Protein AF-A0A9P7T3R2-F1 (afdb_monomer)

Nearest PDB structures (foldseek):
  2xsg-assembly2_B  TM=9.060E-01  e=7.262E-08  Cellulosimicrobium cellulans
  7nsn-assembly2_B  TM=9.447E-01  e=3.289E-07  Neobacillus novalis
  6f90-assembly2_B  TM=9.178E-01  e=1.545E-07  Bacteroides thetaiotaomicron
  6f8z-assembly1_A  TM=9.213E-01  e=3.502E-07  Bacteroides thetaiotaomicron
  6f8z-assembly2_B  TM=9.281E-01  e=7.453E-07  Bacteroides thetaiotaomicron

Solvent-accessible surface area (backbone atoms only — not comparable to full-atom values): 6038 Å² total; per-residue (Å²): 114,67,67,61,52,52,28,50,42,59,13,38,44,78,44,88,97,53,72,39,26,40,62,49,67,44,76,47,53,63,52,72,48,67,30,89,84,78,64,30,48,18,32,37,34,37,44,66,63,38,95,83,61,61,30,61,26,56,52,46,38,25,50,74,82,41,85,40,55,48,43,42,46,47,60,58,39,46,69,70,26,37,40,39,41,34,34,38,28,74,55,87,49,76,54,35,66,52,83,88,19,47,71,89,56,98,78,75,123

Foldseek 3Di:
DVVVVVCQQQQWDDDPPDQKIFGFDHLDQKDWDQDPPVRAIQMEGEAPDDPVCQFGEFAFKDKQNHGQQARIDGPCSHVVRIYIYTYTGNDHYCGNVDPVNYDDDPPDD

Structure (mmCIF, N/CA/C/O backbone):
data_AF-A0A9P7T3R2-F1
#
_entry.id   AF-A0A9P7T3R2-F1
#
loop_
_atom_site.group_PDB
_atom_site.id
_atom_site.type_symbol
_atom_site.label_atom_id
_atom_site.label_alt_id
_atom_site.label_comp_id
_atom_site.label_asym_id
_atom_site.label_entity_id
_atom_site.label_seq_id
_atom_site.pdbx_PDB_ins_code
_atom_site.Cartn_x
_atom_site.Cartn_y
_atom_site.Cartn_z
_atom_site.occupancy
_atom_site.B_iso_or_equiv
_atom_site.auth_seq_id
_atom_site.auth_comp_id
_atom_site.auth_asym_id
_atom_site.auth_atom_id
_atom_site.pdbx_PDB_model_num
ATOM 1 N N . MET A 1 1 ? 7.108 -4.949 19.558 1.00 87.06 1 MET A N 1
ATOM 2 C CA . MET A 1 1 ? 7.542 -5.439 18.229 1.00 87.06 1 MET A CA 1
ATOM 3 C C . MET A 1 1 ? 6.400 -5.958 17.347 1.00 87.06 1 MET A C 1
ATOM 5 O O . MET A 1 1 ? 6.511 -5.818 16.140 1.00 87.06 1 MET A O 1
ATOM 9 N N . GLY A 1 2 ? 5.285 -6.480 17.885 1.00 95.25 2 GLY A N 1
ATOM 10 C CA . GLY A 1 2 ? 4.185 -7.019 17.057 1.00 95.25 2 GLY A CA 1
ATOM 11 C C . GLY A 1 2 ? 3.553 -6.037 16.056 1.00 95.25 2 GLY A C 1
ATOM 12 O O . GLY A 1 2 ? 3.303 -6.414 14.918 1.00 95.25 2 GLY A O 1
ATOM 13 N N . ALA A 1 3 ? 3.371 -4.766 16.430 1.00 94.06 3 ALA A N 1
ATOM 14 C CA . ALA A 1 3 ? 2.823 -3.754 15.520 1.00 94.06 3 ALA A CA 1
ATOM 15 C C . ALA A 1 3 ? 3.705 -3.525 14.278 1.00 94.06 3 ALA A C 1
ATOM 17 O O . ALA A 1 3 ? 3.187 -3.415 13.174 1.00 94.06 3 ALA A O 1
ATOM 18 N N . PHE A 1 4 ? 5.032 -3.514 14.443 1.00 94.62 4 PHE A N 1
ATOM 19 C CA . PHE A 1 4 ? 5.971 -3.375 13.327 1.00 94.62 4 PHE A CA 1
ATOM 20 C C . PHE A 1 4 ? 5.841 -4.536 12.334 1.00 94.62 4 PHE A C 1
ATOM 22 O O . PHE A 1 4 ? 5.755 -4.315 11.127 1.00 94.62 4 PHE A O 1
ATOM 29 N N . LEU A 1 5 ? 5.765 -5.768 12.850 1.00 95.94 5 LEU A N 1
ATOM 30 C CA . LEU A 1 5 ? 5.542 -6.956 12.027 1.00 95.94 5 LEU A CA 1
ATOM 31 C C . LEU A 1 5 ? 4.205 -6.872 11.285 1.00 95.94 5 LEU A C 1
ATOM 33 O O . LEU A 1 5 ? 4.165 -7.102 10.083 1.00 95.94 5 LEU A O 1
ATOM 37 N N . PHE A 1 6 ? 3.126 -6.506 11.981 1.00 96.06 6 PHE A N 1
ATOM 38 C CA . PHE A 1 6 ? 1.805 -6.368 11.371 1.00 96.06 6 PHE A CA 1
ATOM 39 C C . PHE A 1 6 ? 1.806 -5.363 10.212 1.00 96.06 6 PHE A C 1
ATOM 41 O O . PHE A 1 6 ? 1.329 -5.680 9.128 1.00 96.06 6 PHE A O 1
ATOM 48 N N . PHE A 1 7 ? 2.395 -4.185 10.415 1.00 96.31 7 PHE A N 1
ATOM 49 C CA . PHE A 1 7 ? 2.512 -3.156 9.380 1.00 96.31 7 PHE A CA 1
ATOM 50 C C . PHE A 1 7 ? 3.394 -3.604 8.202 1.00 96.31 7 PHE A C 1
ATOM 52 O O . PHE A 1 7 ? 3.041 -3.382 7.044 1.00 96.31 7 PHE A O 1
ATOM 59 N N . SER A 1 8 ? 4.471 -4.344 8.479 1.00 95.31 8 SER A N 1
ATOM 60 C CA . SER A 1 8 ? 5.302 -4.956 7.433 1.00 95.31 8 SER A CA 1
ATOM 61 C C . SER A 1 8 ? 4.516 -5.978 6.603 1.00 95.31 8 SER A C 1
ATOM 63 O O . SER A 1 8 ? 4.598 -5.964 5.382 1.00 95.31 8 SER A O 1
ATOM 65 N N . VAL A 1 9 ? 3.696 -6.823 7.243 1.00 96.25 9 VAL A N 1
ATOM 66 C CA . VAL A 1 9 ? 2.814 -7.774 6.543 1.00 96.25 9 VAL A CA 1
ATOM 67 C C . VAL A 1 9 ? 1.754 -7.041 5.721 1.00 96.25 9 VAL A C 1
ATOM 69 O O . VAL A 1 9 ? 1.523 -7.400 4.568 1.00 96.25 9 VAL A O 1
ATOM 72 N N . LEU A 1 10 ? 1.148 -5.995 6.284 1.00 97.00 10 LEU A N 1
ATOM 73 C CA . LEU A 1 10 ? 0.156 -5.157 5.612 1.00 97.00 10 LEU A CA 1
ATOM 74 C C . LEU A 1 10 ? 0.720 -4.442 4.373 1.00 97.00 10 LEU A C 1
ATOM 76 O O . LEU A 1 10 ? -0.042 -4.126 3.468 1.00 97.00 10 LEU A O 1
ATOM 80 N N . GLY A 1 11 ? 2.032 -4.199 4.317 1.00 96.56 11 GLY A N 1
ATOM 81 C CA . GLY A 1 11 ? 2.657 -3.406 3.255 1.00 96.56 11 GLY A CA 1
ATOM 82 C C . GLY A 1 11 ? 2.503 -1.897 3.468 1.00 96.56 11 GLY A C 1
ATOM 83 O O . GLY A 1 11 ? 2.537 -1.125 2.515 1.00 96.56 11 GLY A O 1
ATOM 84 N N . LEU A 1 12 ? 2.320 -1.452 4.714 1.00 97.50 12 LEU A N 1
ATOM 85 C CA . LEU A 1 12 ? 2.192 -0.034 5.062 1.00 97.50 12 LEU A CA 1
ATOM 86 C C . LEU A 1 12 ? 3.022 0.286 6.297 1.00 97.50 12 LEU A C 1
ATOM 88 O O . LEU A 1 12 ? 3.062 -0.510 7.225 1.00 97.50 12 LEU A O 1
ATOM 92 N N . PHE A 1 13 ? 3.629 1.469 6.361 1.00 96.88 13 PHE A N 1
ATOM 93 C CA . PHE A 1 13 ? 4.335 1.924 7.559 1.00 96.88 13 PHE A CA 1
ATOM 94 C C . PHE A 1 13 ? 3.870 3.324 7.988 1.00 96.88 13 PHE A C 1
ATOM 96 O O . PHE A 1 13 ? 4.022 4.264 7.208 1.00 96.88 13 PHE A O 1
ATOM 103 N N . PRO A 1 14 ? 3.307 3.498 9.199 1.00 96.62 14 PRO A N 1
ATOM 104 C CA . PRO A 1 14 ? 2.812 4.793 9.655 1.00 96.62 14 PRO A CA 1
ATOM 105 C C . PRO A 1 14 ? 3.957 5.747 10.004 1.00 96.62 14 PRO A C 1
ATOM 107 O O . PRO A 1 14 ? 4.829 5.420 10.811 1.00 96.62 14 PRO A O 1
ATOM 110 N N . VAL A 1 15 ? 3.907 6.964 9.467 1.00 95.06 15 VAL A N 1
ATOM 111 C CA . VAL A 1 15 ? 4.787 8.057 9.890 1.00 95.06 15 VAL A CA 1
ATOM 112 C C . VAL A 1 15 ? 4.147 8.768 11.081 1.00 95.06 15 VAL A C 1
ATOM 114 O O . VAL A 1 15 ? 3.055 9.327 10.983 1.00 95.06 15 VAL A O 1
ATOM 117 N N . ALA A 1 16 ? 4.819 8.734 12.232 1.00 90.62 16 ALA A N 1
ATOM 118 C CA . ALA A 1 16 ? 4.277 9.287 13.469 1.00 90.62 16 ALA A CA 1
ATOM 119 C C . ALA A 1 16 ? 3.971 10.790 13.340 1.00 90.62 16 ALA A C 1
ATOM 121 O O . ALA A 1 16 ? 4.799 11.571 12.873 1.00 90.62 16 ALA A O 1
ATOM 122 N N . GLY A 1 17 ? 2.775 11.186 13.784 1.00 91.19 17 GLY A N 1
ATOM 123 C CA . GLY A 1 17 ? 2.332 12.582 13.779 1.00 91.19 17 GLY A CA 1
ATOM 124 C C . GLY A 1 17 ? 1.909 13.126 12.411 1.00 91.19 17 GLY A C 1
ATOM 125 O O . GLY A 1 17 ? 1.660 14.322 12.308 1.00 91.19 17 GLY A O 1
ATOM 126 N N . GLN A 1 18 ? 1.817 12.287 11.373 1.00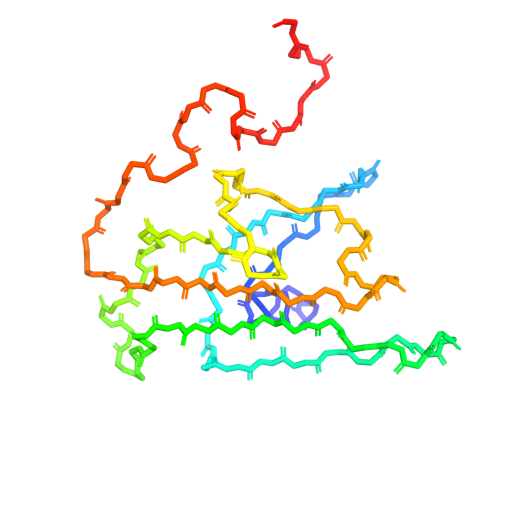 93.81 18 GLN A N 1
ATOM 127 C CA . GLN A 1 18 ? 1.420 12.704 10.027 1.00 93.81 18 GLN A CA 1
ATOM 128 C C . GLN A 1 18 ? 0.309 11.820 9.457 1.00 93.81 18 GLN A C 1
ATOM 130 O O . GLN A 1 18 ? 0.185 10.646 9.798 1.00 93.81 18 GLN A O 1
ATOM 135 N N . ASN A 1 19 ? -0.472 12.382 8.531 1.00 95.69 19 ASN A N 1
ATOM 136 C CA . ASN A 1 19 ? -1.459 11.651 7.735 1.00 95.69 19 ASN A CA 1
ATOM 137 C C . ASN A 1 19 ? -0.781 10.879 6.582 1.00 95.69 19 ASN A C 1
ATOM 139 O O . ASN A 1 19 ? -1.095 11.085 5.412 1.00 95.69 19 ASN A O 1
ATOM 143 N N . VAL A 1 20 ? 0.239 10.075 6.903 1.00 96.56 20 VAL A N 1
ATOM 144 C CA . VAL A 1 20 ? 1.117 9.437 5.914 1.00 96.56 20 VAL A CA 1
ATOM 145 C C . VAL A 1 20 ? 1.438 8.008 6.335 1.00 96.56 20 VAL A C 1
ATOM 147 O O . VAL A 1 20 ? 2.020 7.761 7.392 1.00 96.56 20 VAL A O 1
ATOM 150 N N . TYR A 1 21 ? 1.119 7.074 5.448 1.00 97.69 21 TYR A N 1
ATOM 151 C CA . TYR A 1 21 ? 1.580 5.695 5.476 1.00 97.69 21 TYR A CA 1
ATOM 152 C C . TYR A 1 21 ? 2.483 5.464 4.271 1.00 97.69 21 TYR A C 1
ATOM 154 O O . TYR A 1 21 ? 2.055 5.649 3.134 1.00 97.69 21 TYR A O 1
ATOM 162 N N . LEU A 1 22 ? 3.727 5.058 4.506 1.00 97.56 22 LEU A N 1
ATOM 163 C CA . LEU A 1 22 ? 4.642 4.669 3.435 1.00 97.56 22 LEU A CA 1
ATOM 164 C C . LEU A 1 22 ? 4.209 3.319 2.871 1.00 97.56 22 LEU A C 1
ATOM 166 O O . LEU A 1 22 ? 3.881 2.415 3.641 1.00 97.56 22 LEU A O 1
ATOM 170 N N . ILE A 1 23 ? 4.215 3.188 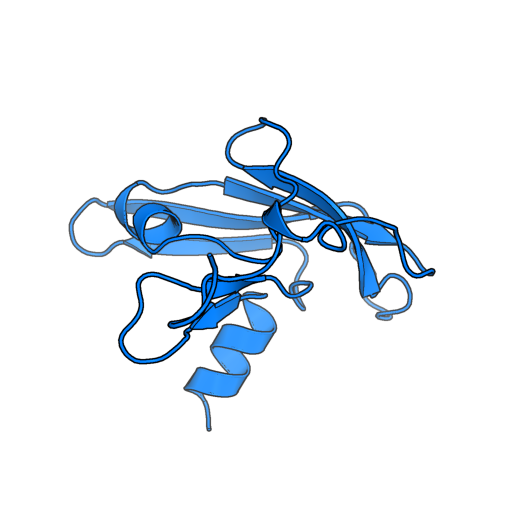1.549 1.00 97.94 23 ILE A N 1
ATOM 171 C CA . ILE A 1 23 ? 3.810 1.963 0.860 1.00 97.94 23 ILE A CA 1
ATOM 172 C C . ILE A 1 23 ? 5.021 1.046 0.707 1.00 97.94 23 ILE A C 1
ATOM 174 O O . ILE A 1 23 ? 6.067 1.453 0.210 1.00 97.94 23 ILE A O 1
ATOM 178 N N . ASN A 1 24 ? 4.843 -0.210 1.101 1.00 95.44 24 ASN A N 1
ATOM 179 C CA . ASN A 1 24 ? 5.784 -1.303 0.906 1.00 95.44 24 ASN A CA 1
ATOM 180 C C . ASN A 1 24 ? 5.060 -2.478 0.227 1.00 95.44 24 ASN A C 1
ATOM 182 O O . ASN A 1 24 ? 3.832 -2.569 0.303 1.00 95.44 24 ASN A O 1
ATOM 186 N N . PRO A 1 25 ? 5.780 -3.408 -0.420 1.00 94.50 25 PRO A N 1
ATOM 187 C CA . PRO A 1 25 ? 5.174 -4.658 -0.869 1.00 94.50 25 PRO A CA 1
ATOM 188 C C . PRO A 1 25 ? 4.587 -5.415 0.333 1.00 94.50 25 PRO A C 1
ATOM 190 O O . PRO A 1 25 ? 5.261 -5.605 1.348 1.00 94.50 25 PRO A O 1
ATOM 193 N N . SER A 1 26 ? 3.325 -5.845 0.234 1.00 96.00 26 SER A N 1
ATOM 194 C CA . SER A 1 26 ? 2.719 -6.693 1.266 1.00 96.00 26 SER A CA 1
ATOM 195 C C . SER A 1 26 ? 3.351 -8.085 1.241 1.00 96.00 26 SER A C 1
ATOM 197 O O . SER A 1 26 ? 3.633 -8.638 0.176 1.00 96.00 26 SER A O 1
ATOM 199 N N . LEU A 1 27 ? 3.535 -8.671 2.427 1.00 95.88 27 LEU A N 1
ATOM 200 C CA . LEU A 1 27 ? 4.060 -10.034 2.579 1.00 95.88 27 LEU A CA 1
ATOM 201 C C . LEU A 1 27 ? 2.995 -11.114 2.342 1.00 95.88 27 LEU A C 1
ATOM 203 O O . LEU A 1 27 ? 3.277 -12.303 2.450 1.00 95.88 27 LEU A O 1
ATOM 207 N N . VAL A 1 28 ? 1.763 -10.720 2.033 1.00 97.00 28 VAL A N 1
ATOM 208 C CA . VAL A 1 28 ? 0.677 -11.628 1.671 1.00 97.00 28 VAL A CA 1
ATOM 209 C C . VAL A 1 28 ? 0.034 -11.172 0.370 1.00 97.00 28 VAL A C 1
ATOM 211 O O . VAL A 1 28 ? 0.144 -10.020 -0.040 1.00 97.00 28 VAL A O 1
ATOM 214 N N . LYS A 1 29 ? -0.667 -12.093 -0.293 1.00 97.44 29 LYS A N 1
ATOM 215 C CA . LYS A 1 29 ? -1.359 -11.791 -1.549 1.00 97.44 29 LYS A CA 1
ATOM 216 C C . LYS A 1 29 ? -2.437 -10.721 -1.380 1.00 97.44 29 LYS A C 1
ATOM 218 O O . LYS A 1 29 ? -2.619 -9.893 -2.267 1.00 97.44 29 LYS A O 1
ATOM 223 N N . GLU A 1 30 ? -3.179 -10.775 -0.282 1.00 98.00 30 GLU A N 1
ATOM 224 C CA . GLU A 1 30 ? -4.267 -9.847 0.005 1.00 98.00 30 GLU A CA 1
ATOM 225 C C . GLU A 1 30 ? -4.536 -9.812 1.508 1.00 98.00 30 GLU A C 1
ATOM 227 O O . GLU A 1 30 ? -4.509 -10.848 2.177 1.00 98.00 30 GLU A O 1
ATOM 232 N N . ILE A 1 31 ? -4.801 -8.621 2.035 1.00 97.88 31 ILE A N 1
ATOM 233 C CA . ILE A 1 31 ? -5.203 -8.410 3.421 1.00 97.88 31 ILE A CA 1
ATOM 234 C C . ILE A 1 31 ? -6.196 -7.254 3.494 1.00 97.88 31 ILE A C 1
ATOM 236 O O . ILE A 1 31 ? -5.989 -6.198 2.895 1.00 97.88 31 ILE A O 1
ATOM 240 N N . SER A 1 32 ? -7.270 -7.452 4.257 1.00 97.44 32 SER A N 1
ATOM 241 C CA . SER A 1 32 ? -8.298 -6.438 4.481 1.00 97.44 32 SER A CA 1
ATOM 242 C C . SER A 1 32 ? -8.472 -6.161 5.966 1.00 97.44 32 SER A C 1
ATOM 244 O O . SER A 1 32 ? -8.536 -7.081 6.781 1.00 97.44 32 SER A O 1
ATOM 246 N N . ILE A 1 33 ? -8.607 -4.886 6.310 1.00 96.94 33 ILE A N 1
ATOM 247 C CA . ILE A 1 33 ? -8.853 -4.416 7.670 1.00 96.94 33 ILE A CA 1
ATOM 248 C C . ILE A 1 33 ? -10.208 -3.727 7.685 1.00 96.94 33 ILE A C 1
ATOM 250 O O . ILE A 1 33 ? -10.461 -2.804 6.911 1.00 96.94 33 ILE A O 1
ATOM 254 N N . GLN A 1 34 ? -11.090 -4.188 8.566 1.00 97.38 34 GLN A N 1
ATOM 255 C CA . GLN A 1 34 ? -12.377 -3.547 8.773 1.00 97.38 34 GLN A CA 1
ATOM 256 C C . GLN A 1 34 ? -12.231 -2.407 9.776 1.00 97.38 34 GLN A C 1
ATOM 258 O O . GLN A 1 34 ? -11.760 -2.602 10.896 1.00 97.38 34 GLN A O 1
ATOM 263 N N . HIS A 1 35 ? -12.679 -1.223 9.381 1.00 96.19 35 HIS A N 1
ATOM 264 C CA . HIS A 1 35 ? -12.775 -0.094 10.280 1.00 96.19 35 HIS A CA 1
ATOM 265 C C . HIS A 1 35 ? -13.898 -0.350 11.304 1.00 96.19 35 HIS A C 1
ATOM 267 O O . HIS A 1 35 ? -15.039 -0.593 10.902 1.00 96.19 35 HIS A O 1
ATOM 273 N N . PRO A 1 36 ? -13.634 -0.256 12.620 1.00 94.69 36 PRO A N 1
ATOM 274 C CA . PRO A 1 36 ? -14.583 -0.687 13.651 1.00 94.69 36 PRO A CA 1
ATOM 275 C C . PRO A 1 36 ? -15.862 0.160 13.705 1.00 94.69 36 PRO A C 1
ATOM 277 O O . 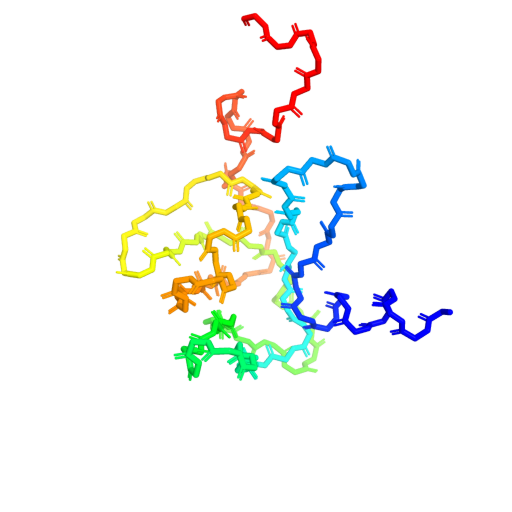PRO A 1 36 ? -16.922 -0.361 14.023 1.00 94.69 36 PRO A O 1
ATOM 280 N N . VAL A 1 37 ? -15.771 1.458 13.386 1.00 93.88 37 VAL A N 1
ATOM 281 C CA . VAL A 1 37 ? -16.924 2.382 13.426 1.00 93.88 37 VAL A CA 1
ATOM 282 C C . VAL A 1 37 ? -17.699 2.413 12.106 1.00 93.88 37 VAL A C 1
ATOM 284 O O . VAL A 1 37 ? -18.901 2.183 12.095 1.00 93.88 37 VAL A O 1
ATOM 287 N N . THR A 1 38 ? -17.032 2.694 10.981 1.00 93.56 38 THR A N 1
ATOM 288 C CA . THR A 1 38 ? -17.692 2.813 9.670 1.00 93.56 38 THR A CA 1
ATOM 289 C C . THR A 1 38 ? -18.038 1.465 9.033 1.00 93.56 38 THR A C 1
ATOM 291 O O . THR A 1 38 ? -18.809 1.427 8.079 1.00 93.56 38 THR A O 1
ATOM 294 N N . GLY A 1 39 ? -17.447 0.357 9.499 1.00 95.44 39 GLY A N 1
ATOM 295 C CA . GLY A 1 39 ? -17.618 -0.979 8.918 1.00 95.44 39 GLY A CA 1
ATOM 296 C C . GLY A 1 39 ? -16.964 -1.167 7.542 1.00 95.44 39 GLY A C 1
ATOM 297 O O . GLY A 1 39 ? -16.953 -2.292 7.028 1.00 95.44 39 GLY A O 1
ATOM 298 N N . LYS A 1 40 ? -16.401 -0.098 6.960 1.00 97.00 40 LYS A N 1
ATOM 299 C CA . LYS A 1 40 ? -15.712 -0.108 5.665 1.00 97.00 40 LYS A CA 1
ATOM 300 C C . LYS A 1 40 ? -14.433 -0.944 5.739 1.00 97.00 40 LYS A C 1
ATOM 302 O O . LYS A 1 40 ? -13.857 -1.121 6.812 1.00 97.00 40 LYS A O 1
ATOM 307 N N . ARG A 1 41 ? -13.997 -1.485 4.599 1.00 97.88 41 ARG A N 1
ATOM 308 C CA . ARG A 1 41 ? -12.830 -2.372 4.515 1.00 97.88 41 ARG A CA 1
ATOM 309 C C . ARG A 1 41 ? -11.733 -1.738 3.684 1.00 97.88 41 ARG A C 1
ATOM 311 O O . ARG A 1 41 ? -11.923 -1.523 2.495 1.00 97.88 41 ARG A O 1
ATOM 318 N N . ALA A 1 42 ? -10.593 -1.497 4.309 1.00 98.19 42 ALA A N 1
ATOM 319 C CA . ALA A 1 42 ? -9.384 -1.089 3.617 1.00 98.19 42 ALA A CA 1
ATOM 320 C C . ALA A 1 42 ? -8.611 -2.336 3.193 1.00 98.19 42 ALA A C 1
ATOM 322 O O . ALA A 1 42 ? -8.404 -3.224 4.023 1.00 98.19 42 ALA A O 1
ATOM 323 N N . THR A 1 43 ? -8.214 -2.429 1.928 1.00 98.44 43 THR A N 1
ATOM 324 C CA . THR A 1 43 ? -7.621 -3.649 1.362 1.00 98.44 43 THR A CA 1
ATOM 325 C C . THR A 1 43 ? -6.303 -3.343 0.676 1.00 98.44 43 THR A C 1
ATOM 327 O O . THR A 1 43 ? -6.236 -2.434 -0.143 1.00 98.44 43 THR A O 1
ATOM 330 N N . VAL A 1 44 ? -5.264 -4.116 0.989 1.00 98.44 44 VAL A N 1
ATOM 331 C CA . VAL A 1 44 ? -4.009 -4.142 0.231 1.00 98.44 44 VAL A CA 1
ATOM 332 C C . VAL A 1 44 ? -3.944 -5.464 -0.520 1.00 98.44 44 VAL A C 1
ATOM 334 O O . VAL A 1 44 ? -4.141 -6.523 0.077 1.00 98.44 44 VAL A O 1
ATOM 337 N N . ARG A 1 45 ? -3.679 -5.407 -1.824 1.00 98.06 45 ARG A N 1
ATOM 338 C CA . ARG A 1 45 ? -3.615 -6.571 -2.711 1.00 98.06 45 ARG A CA 1
ATOM 339 C C . ARG A 1 45 ? -2.361 -6.519 -3.570 1.00 98.06 45 ARG A C 1
ATOM 341 O O . ARG A 1 45 ? -2.087 -5.506 -4.203 1.00 98.06 45 ARG A O 1
ATOM 348 N N . CYS A 1 46 ? -1.650 -7.635 -3.656 1.00 97.62 46 CYS A N 1
ATOM 349 C CA . CYS A 1 46 ? -0.485 -7.799 -4.515 1.00 97.62 46 CYS A CA 1
ATOM 350 C C . CYS A 1 46 ? -0.848 -8.602 -5.774 1.00 97.62 46 CYS A C 1
ATOM 352 O O . CYS A 1 46 ? -1.186 -9.789 -5.717 1.00 97.62 46 CYS A O 1
ATOM 354 N N . VAL A 1 47 ? -0.746 -7.958 -6.934 1.00 97.00 47 VAL A N 1
ATOM 355 C CA . VAL A 1 47 ? -0.757 -8.599 -8.252 1.00 97.00 47 VAL A CA 1
ATOM 356 C C . VAL A 1 47 ? 0.643 -9.152 -8.521 1.00 97.00 47 VAL A C 1
ATOM 358 O O . VAL A 1 47 ? 1.635 -8.488 -8.233 1.00 97.00 47 VAL A O 1
ATOM 361 N N . ASN A 1 48 ? 0.721 -10.372 -9.061 1.00 95.56 48 ASN A N 1
ATOM 362 C CA . ASN A 1 48 ? 1.963 -11.148 -9.210 1.00 95.56 48 ASN A CA 1
ATOM 363 C C . ASN A 1 48 ? 2.650 -11.493 -7.876 1.00 95.56 48 ASN A C 1
ATOM 365 O O . ASN A 1 48 ? 3.873 -11.544 -7.801 1.00 95.56 48 ASN A O 1
ATOM 369 N N . PHE A 1 49 ? 1.871 -11.741 -6.817 1.00 95.44 49 PHE A N 1
ATOM 370 C CA . PHE A 1 49 ? 2.425 -12.162 -5.531 1.00 95.44 49 PHE A CA 1
ATOM 371 C C . PHE A 1 49 ? 3.249 -13.461 -5.643 1.00 95.44 49 PHE A C 1
ATOM 373 O O . PHE A 1 49 ? 2.713 -14.515 -5.990 1.00 95.44 49 PHE A O 1
ATOM 380 N N . ASP A 1 50 ? 4.534 -13.317 -5.319 1.00 94.19 50 ASP A N 1
ATOM 381 C CA . ASP A 1 50 ? 5.604 -14.290 -5.075 1.00 94.19 50 ASP A CA 1
ATOM 382 C C . ASP A 1 50 ? 5.615 -15.024 -3.716 1.00 94.19 50 ASP A C 1
ATOM 384 O O . ASP A 1 50 ? 6.206 -14.446 -2.807 1.00 94.19 50 ASP A O 1
ATOM 388 N N . PRO A 1 51 ? 5.101 -16.254 -3.491 1.00 92.69 51 PRO A N 1
ATOM 389 C CA . PRO A 1 51 ? 5.292 -16.926 -2.196 1.00 92.69 51 PRO A CA 1
ATOM 390 C C . PRO A 1 51 ? 6.764 -17.219 -1.856 1.00 92.69 51 PRO A C 1
ATOM 392 O O . PRO A 1 51 ? 7.102 -17.376 -0.684 1.00 92.69 51 PRO A O 1
ATOM 395 N N . ALA A 1 52 ? 7.639 -17.308 -2.864 1.00 94.88 52 ALA A N 1
ATOM 396 C CA . ALA A 1 52 ? 9.086 -17.416 -2.691 1.00 94.88 52 ALA A CA 1
ATOM 397 C C . ALA A 1 52 ? 9.785 -16.049 -2.562 1.00 94.88 52 ALA A C 1
ATOM 399 O O . ALA A 1 52 ? 11.013 -16.014 -2.468 1.00 94.88 52 ALA A O 1
ATOM 400 N N . TYR A 1 53 ? 9.025 -14.947 -2.565 1.00 92.25 53 TYR A N 1
ATOM 401 C CA . TY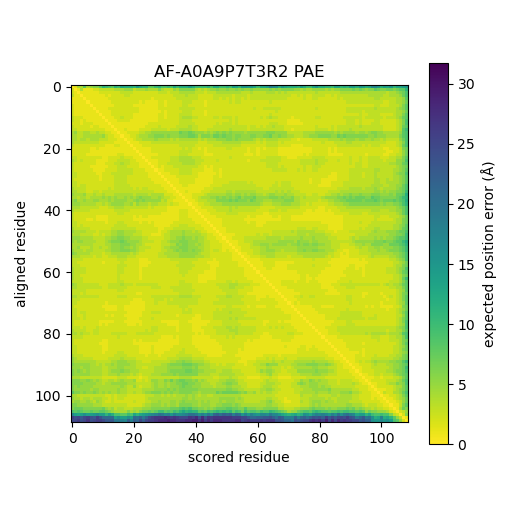R A 1 53 ? 9.496 -13.566 -2.441 1.00 92.25 53 TYR A CA 1
ATOM 402 C C . TYR A 1 53 ? 10.625 -13.207 -3.419 1.00 92.25 53 TYR A C 1
ATOM 404 O O . TYR A 1 53 ? 11.604 -12.564 -3.044 1.00 92.25 53 TYR A O 1
ATOM 412 N N . ARG A 1 54 ? 10.504 -13.627 -4.685 1.00 94.00 54 ARG A N 1
ATOM 413 C CA . ARG A 1 54 ? 11.403 -13.184 -5.768 1.00 94.00 54 ARG A CA 1
ATOM 414 C C . ARG A 1 54 ? 10.875 -11.930 -6.461 1.00 94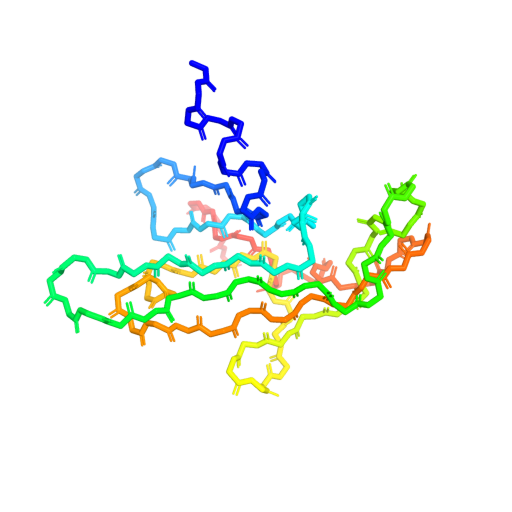.00 54 ARG A C 1
ATOM 416 O O . ARG A 1 54 ? 11.658 -11.106 -6.918 1.00 94.00 54 ARG A O 1
ATOM 423 N N . GLU A 1 55 ? 9.554 -11.783 -6.518 1.00 94.62 55 GLU A N 1
ATOM 424 C CA . GLU A 1 55 ? 8.854 -10.603 -7.037 1.00 94.62 55 GLU A CA 1
ATOM 425 C C . GLU A 1 55 ? 8.565 -9.626 -5.881 1.00 94.62 55 GLU A C 1
ATOM 427 O O . GLU A 1 55 ? 7.493 -9.672 -5.278 1.00 94.62 55 GLU A O 1
ATOM 432 N N . VAL A 1 56 ? 9.534 -8.784 -5.508 1.00 94.75 56 VAL A N 1
ATOM 433 C CA . VAL A 1 56 ? 9.427 -7.900 -4.322 1.00 94.75 56 VAL A CA 1
ATOM 434 C C . VAL A 1 56 ? 9.363 -6.413 -4.653 1.00 94.75 56 VAL A C 1
ATOM 436 O O . VAL A 1 56 ? 9.037 -5.606 -3.786 1.00 94.75 56 VAL A O 1
ATOM 439 N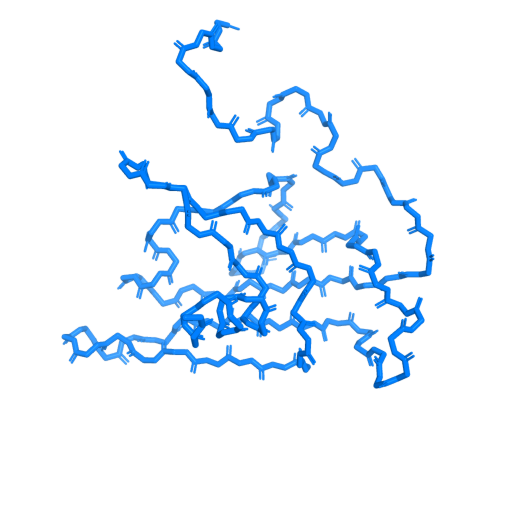 N . TYR A 1 57 ? 9.640 -6.025 -5.895 1.00 96.69 57 TYR A N 1
ATOM 440 C CA . TYR A 1 57 ? 9.677 -4.622 -6.289 1.00 96.69 57 TYR A CA 1
ATOM 441 C C . TYR A 1 57 ? 8.327 -4.175 -6.834 1.00 96.69 57 TYR A C 1
ATOM 443 O O . TYR A 1 57 ? 7.766 -4.806 -7.732 1.00 96.69 57 TYR A O 1
ATOM 451 N N . ILE A 1 58 ? 7.817 -3.056 -6.323 1.00 97.50 58 ILE A N 1
ATOM 452 C CA . ILE A 1 58 ? 6.575 -2.455 -6.813 1.00 97.50 58 ILE A CA 1
ATOM 453 C C . ILE A 1 58 ? 6.830 -1.874 -8.205 1.00 97.50 58 ILE A C 1
ATOM 455 O O . ILE A 1 58 ? 7.682 -1.007 -8.378 1.00 97.50 58 ILE A O 1
ATOM 459 N N . GLN A 1 59 ? 6.074 -2.348 -9.191 1.00 97.69 59 GLN A N 1
ATOM 460 C CA . GLN A 1 59 ? 6.109 -1.896 -10.584 1.00 97.69 59 GLN A CA 1
ATOM 461 C C . GLN A 1 59 ? 5.102 -0.778 -10.844 1.00 97.69 59 GLN A C 1
ATOM 463 O O . GLN A 1 59 ? 5.348 0.138 -11.621 1.00 97.69 59 GLN A O 1
ATOM 468 N N . SER A 1 60 ? 3.935 -0.873 -10.211 1.00 97.75 60 SER A N 1
ATOM 469 C CA . SER A 1 60 ? 2.889 0.144 -10.264 1.00 97.75 60 SER A CA 1
ATOM 470 C C . SER A 1 60 ? 1.906 -0.055 -9.118 1.00 97.75 60 SER A C 1
ATOM 472 O O . SER A 1 60 ? 1.788 -1.161 -8.581 1.00 97.75 60 SER A O 1
ATOM 474 N N . ALA A 1 61 ? 1.180 1.005 -8.772 1.00 98.06 61 ALA A N 1
ATOM 475 C CA . ALA A 1 61 ? 0.095 0.949 -7.809 1.00 98.06 61 ALA A CA 1
ATOM 476 C C . ALA A 1 61 ? -1.198 1.519 -8.401 1.00 98.06 61 ALA A C 1
ATOM 478 O O . ALA A 1 61 ? -1.178 2.407 -9.261 1.00 98.06 61 ALA A O 1
ATOM 479 N N . ARG A 1 62 ? -2.331 1.013 -7.919 1.00 98.44 62 ARG A N 1
ATOM 480 C CA . ARG A 1 62 ? -3.657 1.579 -8.160 1.00 98.44 62 ARG A CA 1
ATOM 481 C C . ARG A 1 62 ? -4.390 1.751 -6.845 1.00 98.44 62 ARG A C 1
ATOM 483 O O . ARG A 1 62 ? -4.347 0.862 -6.000 1.00 98.44 62 ARG A O 1
ATOM 490 N N . VAL A 1 63 ? -5.090 2.866 -6.691 1.00 98.25 63 VAL A N 1
ATOM 491 C CA . VAL A 1 63 ? -5.985 3.108 -5.559 1.00 98.25 63 VAL A CA 1
ATOM 492 C C . VAL A 1 63 ? -7.397 3.221 -6.106 1.00 98.25 63 VAL A C 1
ATOM 494 O O . VAL A 1 63 ? -7.669 4.057 -6.960 1.00 98.25 63 VAL A O 1
ATOM 497 N N . ASN A 1 64 ? -8.289 2.336 -5.658 1.00 97.69 64 ASN A N 1
ATOM 498 C CA . ASN A 1 64 ? -9.672 2.244 -6.142 1.00 97.69 64 ASN A CA 1
ATOM 499 C C . ASN A 1 64 ? -9.776 2.141 -7.681 1.00 97.69 64 ASN A C 1
ATOM 501 O O . ASN A 1 64 ? -10.699 2.672 -8.291 1.00 97.69 64 ASN A O 1
ATOM 505 N N . GLY A 1 65 ? -8.815 1.458 -8.311 1.00 97.25 65 GLY A N 1
ATOM 506 C CA . GLY A 1 65 ? -8.737 1.269 -9.765 1.00 97.25 65 GLY A CA 1
ATOM 507 C C . GLY A 1 65 ? -7.991 2.371 -10.525 1.00 97.25 65 GLY A C 1
ATOM 508 O O . GLY A 1 65 ? -7.542 2.128 -11.652 1.00 97.25 65 GLY A O 1
ATOM 509 N N . GLU A 1 66 ? -7.777 3.537 -9.915 1.00 98.06 66 GLU A N 1
ATOM 510 C CA . GLU A 1 66 ? -7.066 4.658 -10.532 1.00 98.06 66 GLU A CA 1
ATOM 511 C C . GLU A 1 66 ? -5.546 4.540 -10.352 1.00 98.06 66 GLU A C 1
ATOM 513 O O . GLU A 1 66 ? -5.095 4.081 -9.299 1.00 98.06 66 GLU A O 1
ATOM 518 N N . PRO A 1 67 ? -4.730 4.939 -11.348 1.00 97.69 67 PRO A N 1
ATOM 519 C CA . PRO A 1 67 ? -3.276 4.950 -11.216 1.00 97.69 67 PRO A CA 1
ATOM 520 C C . PRO A 1 67 ? -2.816 5.779 -10.015 1.00 97.69 67 PRO A C 1
ATOM 522 O O . PRO A 1 67 ? -3.207 6.932 -9.851 1.00 97.69 67 PRO A O 1
ATOM 525 N N . TRP A 1 68 ? -1.936 5.200 -9.203 1.00 97.81 68 TRP A N 1
ATOM 526 C CA . TRP A 1 68 ? -1.354 5.857 -8.043 1.00 97.81 68 TRP A CA 1
ATOM 527 C C . TRP A 1 68 ? 0.161 5.819 -8.158 1.00 97.81 68 TRP A C 1
ATOM 529 O O . TRP A 1 68 ? 0.754 4.745 -8.174 1.00 97.81 68 TRP A O 1
ATOM 539 N N . THR A 1 69 ? 0.799 6.980 -8.267 1.00 97.06 69 THR A N 1
ATOM 540 C CA . THR A 1 69 ? 2.257 7.094 -8.445 1.00 97.06 69 THR A CA 1
ATOM 541 C C . THR A 1 69 ? 2.986 7.415 -7.146 1.00 97.06 69 THR A C 1
ATOM 543 O O . THR A 1 69 ? 4.189 7.191 -7.050 1.00 97.06 69 THR A O 1
ATOM 546 N N . ARG A 1 70 ? 2.264 7.894 -6.125 1.00 96.75 70 ARG A N 1
ATOM 547 C CA . ARG A 1 70 ? 2.842 8.313 -4.846 1.00 96.75 70 ARG A CA 1
ATOM 548 C C . ARG A 1 70 ? 3.270 7.096 -4.033 1.00 96.75 70 ARG A C 1
ATOM 550 O O . ARG A 1 70 ? 2.500 6.158 -3.849 1.00 96.75 70 ARG A O 1
ATOM 557 N N . SER A 1 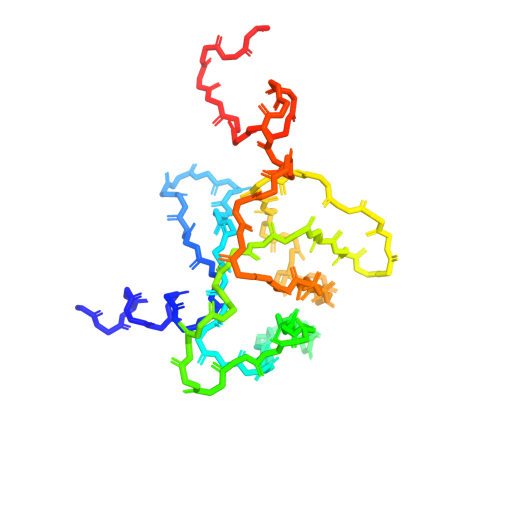71 ? 4.462 7.165 -3.454 1.00 96.31 71 SER A N 1
ATOM 558 C CA . SER A 1 71 ? 5.045 6.125 -2.584 1.00 96.31 71 SER A CA 1
ATOM 559 C C . SER A 1 71 ? 4.425 6.060 -1.176 1.00 96.31 71 SER A C 1
ATOM 561 O O . SER A 1 71 ? 4.938 5.402 -0.270 1.00 96.31 71 SER A O 1
ATOM 563 N N . TRP A 1 72 ? 3.310 6.758 -0.975 1.00 97.44 72 TRP A N 1
ATOM 564 C CA . TRP A 1 72 ? 2.615 6.887 0.293 1.00 97.44 72 TRP A CA 1
ATOM 565 C C . TRP A 1 72 ? 1.107 7.012 0.078 1.00 97.44 72 TRP A C 1
ATOM 567 O O . TRP A 1 72 ? 0.641 7.323 -1.021 1.00 97.44 72 TRP A O 1
ATOM 577 N N . ILE A 1 73 ? 0.347 6.783 1.143 1.00 97.62 73 ILE A N 1
ATOM 578 C CA . ILE A 1 73 ? -1.106 6.924 1.177 1.00 97.62 73 ILE A CA 1
ATOM 579 C C . ILE A 1 73 ? -1.546 7.582 2.486 1.00 97.62 73 ILE A C 1
ATOM 581 O O . ILE A 1 73 ? -0.851 7.492 3.500 1.00 97.62 73 ILE A O 1
ATOM 585 N N . GLY A 1 74 ? -2.679 8.277 2.459 1.00 97.50 74 GLY A N 1
ATOM 586 C CA . GLY A 1 74 ? -3.256 8.903 3.644 1.00 97.50 74 GLY A CA 1
ATOM 587 C C . GLY A 1 74 ? -4.103 7.939 4.478 1.00 97.50 74 GLY A C 1
ATOM 588 O O . GLY A 1 74 ? -4.417 6.821 4.064 1.00 97.50 74 GLY A O 1
ATOM 589 N N . HIS A 1 75 ? -4.482 8.378 5.673 1.00 96.44 75 HIS A N 1
ATOM 590 C CA 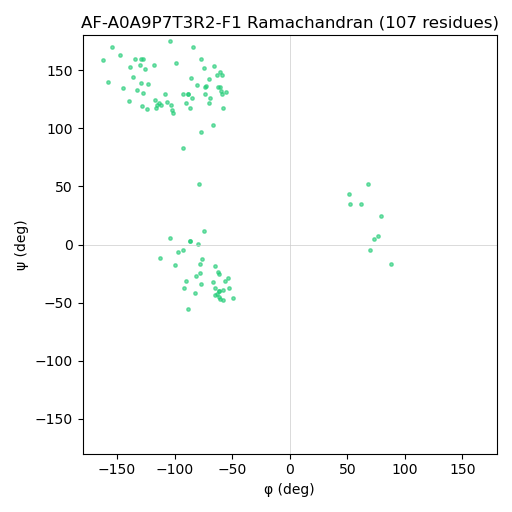. HIS A 1 75 ? -5.333 7.656 6.618 1.00 96.44 75 HIS A CA 1
ATOM 591 C C . HIS A 1 75 ? -6.758 7.450 6.097 1.00 96.44 75 HIS A C 1
ATOM 593 O O . HIS A 1 75 ? -7.448 6.536 6.550 1.00 96.44 75 HIS A O 1
ATOM 599 N N . GLU A 1 76 ? -7.165 8.224 5.089 1.00 96.50 76 GLU A N 1
ATOM 600 C CA . GLU A 1 76 ? -8.401 8.037 4.328 1.00 96.50 76 GLU A CA 1
ATOM 601 C C . GLU A 1 76 ? -8.507 6.615 3.771 1.00 96.50 76 GLU A C 1
ATOM 603 O O . GLU A 1 76 ? -9.604 6.069 3.685 1.00 96.50 76 GLU A O 1
ATOM 608 N N . PHE A 1 77 ? -7.369 5.963 3.500 1.00 97.56 77 PHE A N 1
ATOM 609 C CA . PHE A 1 77 ? -7.322 4.548 3.147 1.00 97.56 77 PHE A CA 1
ATOM 610 C C . PHE A 1 77 ? -8.132 3.673 4.118 1.00 97.56 77 PHE A C 1
ATOM 612 O O . PHE A 1 77 ? -8.922 2.833 3.684 1.00 97.56 77 PHE A O 1
ATOM 619 N N . PHE A 1 78 ? -7.976 3.900 5.427 1.00 96.56 78 PHE A N 1
ATOM 620 C CA . PHE A 1 78 ? -8.657 3.138 6.473 1.00 96.56 78 PHE A CA 1
ATOM 621 C C . PHE A 1 78 ? -10.081 3.621 6.733 1.00 96.56 78 PHE A C 1
ATOM 623 O O . PHE A 1 78 ? -10.977 2.798 6.925 1.00 96.56 78 PHE A O 1
ATOM 630 N N . THR A 1 79 ? -10.305 4.934 6.763 1.00 96.12 79 THR A N 1
ATOM 631 C CA . THR A 1 79 ? -11.611 5.499 7.135 1.00 96.12 79 THR A CA 1
ATOM 632 C C . THR A 1 79 ? -12.637 5.387 6.010 1.00 96.12 79 THR A C 1
ATOM 634 O O . THR A 1 79 ? -13.810 5.120 6.283 1.00 96.12 79 THR A O 1
ATOM 637 N N . GLU A 1 80 ? -12.196 5.496 4.754 1.00 96.75 80 GLU A N 1
ATOM 638 C CA . GLU A 1 80 ? -13.039 5.413 3.559 1.00 96.75 80 GLU A CA 1
ATOM 639 C C . GLU A 1 80 ? -13.060 4.023 2.910 1.00 96.75 80 GLU A C 1
ATOM 641 O O . GLU A 1 80 ? -13.869 3.787 2.014 1.00 96.75 80 GLU A O 1
ATOM 646 N N . GLY A 1 81 ? -12.241 3.082 3.392 1.00 96.88 81 GLY A N 1
ATOM 647 C CA . GLY A 1 81 ? -12.223 1.697 2.916 1.00 96.88 81 GLY A CA 1
ATOM 648 C C . GLY A 1 81 ? -11.707 1.561 1.489 1.00 96.88 81 GLY A C 1
ATOM 649 O O . GLY A 1 81 ? -12.372 0.980 0.633 1.00 96.88 81 GLY A O 1
ATOM 650 N N . TRP A 1 82 ? -10.540 2.138 1.221 1.00 98.00 82 TRP A N 1
ATOM 651 C CA . TRP A 1 82 ? -9.937 2.086 -0.106 1.00 98.00 82 TRP A CA 1
ATOM 652 C C . TRP A 1 82 ? -9.289 0.731 -0.397 1.00 98.00 82 TRP A C 1
ATOM 654 O O . TRP A 1 82 ? -8.930 -0.029 0.503 1.00 98.00 82 TRP A O 1
ATOM 664 N N . THR A 1 83 ? -9.096 0.448 -1.682 1.00 98.44 83 THR A N 1
ATOM 665 C CA . THR A 1 83 ? -8.334 -0.708 -2.161 1.00 98.44 83 THR A CA 1
ATOM 666 C C . THR A 1 83 ? -7.046 -0.235 -2.821 1.00 98.44 83 THR A C 1
ATOM 668 O O . THR A 1 83 ? -7.097 0.502 -3.802 1.00 98.44 83 THR A O 1
ATOM 671 N N . LEU A 1 84 ? -5.907 -0.669 -2.285 1.00 98.56 84 LEU A N 1
ATOM 672 C CA . LEU A 1 84 ? -4.573 -0.465 -2.834 1.00 98.56 84 LEU A CA 1
ATOM 673 C C . LEU A 1 84 ? -4.125 -1.751 -3.535 1.00 98.56 84 LEU A C 1
ATOM 675 O O . LEU A 1 84 ? -3.893 -2.770 -2.885 1.00 98.56 84 LEU A O 1
ATOM 679 N N . GLU A 1 85 ? -3.986 -1.700 -4.854 1.00 98.44 85 GLU A N 1
ATOM 680 C CA . GLU A 1 85 ? -3.448 -2.795 -5.658 1.00 98.44 85 GLU A CA 1
ATOM 681 C C . GLU A 1 85 ? -2.004 -2.486 -6.053 1.00 98.44 85 GLU A C 1
ATOM 683 O O . GLU A 1 85 ? -1.740 -1.493 -6.728 1.00 98.44 85 GLU A O 1
ATOM 688 N N . LEU A 1 86 ? -1.071 -3.343 -5.650 1.00 98.25 86 LEU A N 1
ATOM 689 C CA . LEU A 1 86 ? 0.352 -3.252 -5.963 1.00 98.25 86 LEU A CA 1
ATOM 690 C C . LEU A 1 86 ? 0.709 -4.326 -6.984 1.00 98.25 86 LEU A C 1
ATOM 692 O O . LEU A 1 86 ? 0.513 -5.510 -6.729 1.00 98.25 86 LEU A O 1
ATOM 696 N N . THR A 1 87 ? 1.252 -3.941 -8.132 1.00 98.12 87 THR A N 1
ATOM 697 C CA . THR A 1 87 ? 1.813 -4.905 -9.088 1.00 98.12 87 THR A CA 1
ATOM 698 C C . THR A 1 87 ? 3.278 -5.122 -8.766 1.00 98.12 87 THR A C 1
ATOM 700 O O . THR A 1 87 ? 4.037 -4.156 -8.762 1.00 98.12 87 THR A O 1
ATOM 703 N N . LEU A 1 88 ? 3.672 -6.366 -8.496 1.00 97.88 88 LEU A N 1
ATOM 704 C CA . LEU A 1 88 ? 5.042 -6.721 -8.129 1.00 97.88 88 LEU A CA 1
ATOM 705 C C . LEU A 1 88 ? 5.840 -7.275 -9.320 1.00 97.88 88 LEU A C 1
ATOM 707 O O . LEU A 1 88 ? 5.266 -7.773 -10.294 1.00 97.88 88 LEU A O 1
ATOM 711 N N . GLY A 1 89 ? 7.164 -7.154 -9.223 1.00 97.38 89 GLY A N 1
ATOM 712 C CA . GLY A 1 89 ? 8.148 -7.597 -10.208 1.00 97.38 89 GLY A CA 1
ATOM 713 C C . GLY A 1 89 ? 9.521 -7.889 -9.578 1.00 97.38 89 GLY A C 1
ATOM 714 O O . GLY A 1 89 ? 9.761 -7.560 -8.411 1.00 97.38 89 GLY A O 1
ATOM 715 N N . ARG A 1 90 ? 10.430 -8.499 -10.350 1.00 96.56 90 ARG A N 1
ATOM 716 C CA . ARG A 1 90 ? 11.791 -8.884 -9.909 1.00 96.56 90 ARG A CA 1
ATOM 717 C C . ARG A 1 90 ? 12.797 -7.752 -9.861 1.00 96.56 90 ARG A C 1
ATOM 719 O O . ARG A 1 90 ? 13.796 -7.876 -9.163 1.00 96.56 90 ARG A O 1
ATOM 726 N N . GLU A 1 91 ? 12.571 -6.707 -10.640 1.00 96.69 91 GLU A N 1
ATOM 727 C CA . GLU A 1 91 ? 13.528 -5.623 -10.843 1.00 96.69 91 GLU A CA 1
ATOM 728 C C . GLU A 1 91 ? 12.947 -4.302 -10.350 1.00 96.69 91 GLU A C 1
ATOM 730 O O . GLU A 1 91 ? 11.730 -4.120 -10.294 1.00 96.69 91 GLU A O 1
ATOM 735 N N . GLU A 1 92 ? 13.817 -3.367 -9.984 1.00 94.56 92 GLU A N 1
ATOM 736 C CA . GLU A 1 92 ? 13.404 -2.025 -9.589 1.00 94.56 92 GLU A CA 1
ATOM 737 C C . GLU A 1 92 ? 12.678 -1.312 -10.736 1.00 94.56 92 GLU A C 1
ATOM 739 O O . GLU A 1 92 ? 13.129 -1.324 -11.879 1.00 94.56 92 GLU A O 1
ATOM 744 N N . SER A 1 93 ? 11.567 -0.648 -10.421 1.00 94.75 93 SER A N 1
ATOM 745 C CA . SER A 1 93 ? 10.803 0.147 -11.386 1.00 94.75 93 SER A CA 1
ATOM 746 C C . SER A 1 93 ? 11.044 1.640 -11.186 1.00 94.75 93 SER A C 1
ATOM 748 O O . SER A 1 93 ? 11.704 2.044 -10.230 1.00 94.75 93 SER A O 1
ATOM 750 N N . ASP A 1 94 ? 10.482 2.478 -12.059 1.00 94.62 94 ASP A N 1
ATOM 751 C CA . ASP A 1 94 ? 10.491 3.939 -11.903 1.00 94.62 94 ASP A CA 1
ATOM 752 C C . ASP A 1 94 ? 9.334 4.497 -11.059 1.00 94.62 94 ASP A C 1
ATOM 754 O O . ASP A 1 94 ? 9.221 5.712 -10.869 1.00 94.62 94 ASP A O 1
ATOM 758 N N . TRP A 1 95 ? 8.484 3.625 -10.513 1.00 96.56 95 TRP A N 1
ATOM 759 C CA . TRP A 1 95 ? 7.353 4.022 -9.684 1.00 96.56 95 TRP A CA 1
ATOM 760 C C . TRP A 1 95 ? 7.806 4.738 -8.403 1.00 96.56 95 TRP A C 1
ATOM 762 O O . TRP A 1 95 ? 8.741 4.310 -7.726 1.00 96.56 95 TRP A O 1
ATOM 772 N N . GLY A 1 96 ? 7.145 5.847 -8.058 1.00 91.44 96 GLY A N 1
ATOM 773 C CA . GLY A 1 96 ? 7.419 6.594 -6.828 1.00 91.44 96 GLY A CA 1
ATOM 774 C C . GLY A 1 96 ? 8.719 7.408 -6.816 1.00 91.44 96 GLY A C 1
ATOM 77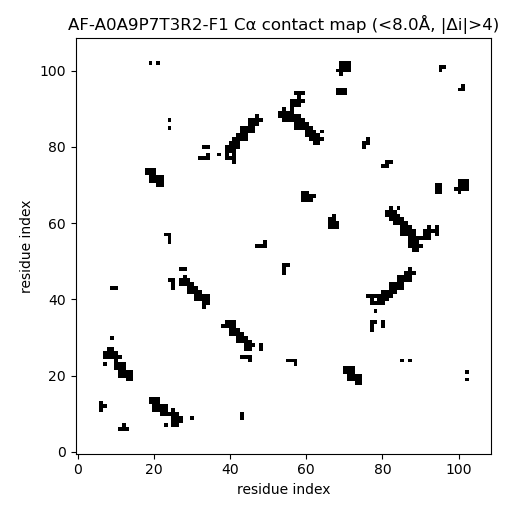5 O O . GLY A 1 96 ? 9.052 7.988 -5.782 1.00 91.44 96 GLY A O 1
ATOM 776 N N . LYS A 1 97 ? 9.469 7.477 -7.929 1.00 92.25 97 LYS A N 1
ATOM 777 C CA . LYS A 1 97 ? 10.765 8.185 -7.987 1.00 92.25 97 LYS A CA 1
ATOM 778 C C . LYS A 1 97 ? 10.647 9.698 -8.176 1.00 92.25 97 LYS A C 1
ATOM 780 O O . LYS A 1 97 ? 11.559 10.436 -7.770 1.00 92.25 97 LYS A O 1
ATOM 785 N N . ALA A 1 98 ? 9.567 10.169 -8.806 1.00 93.06 98 ALA A N 1
ATOM 786 C CA . ALA A 1 98 ? 9.413 11.580 -9.141 1.00 93.06 98 ALA A CA 1
ATOM 787 C C . ALA A 1 98 ? 9.359 12.443 -7.866 1.00 93.06 98 ALA A C 1
ATOM 789 O O . ALA A 1 98 ? 8.803 12.007 -6.858 1.00 93.06 98 ALA A O 1
ATOM 790 N N . PRO A 1 99 ? 9.897 13.678 -7.876 1.00 90.62 99 PRO A N 1
ATOM 791 C CA . PRO A 1 99 ? 9.890 14.539 -6.692 1.00 90.62 99 PRO A CA 1
ATOM 792 C C . PRO A 1 99 ? 8.502 14.734 -6.063 1.00 90.62 99 PRO A C 1
ATOM 794 O O . PRO A 1 99 ? 8.398 14.729 -4.841 1.00 90.62 99 PRO A O 1
ATOM 797 N N . GLY A 1 100 ? 7.445 14.832 -6.880 1.00 90.00 100 GLY A N 1
ATOM 798 C CA . GLY A 1 100 ? 6.058 14.976 -6.413 1.00 90.00 100 GLY A CA 1
ATOM 799 C C . GLY A 1 100 ? 5.406 13.692 -5.879 1.00 90.00 100 GLY A C 1
ATOM 800 O O . GLY A 1 100 ? 4.360 13.765 -5.242 1.00 90.00 100 GLY A O 1
ATOM 801 N N . ASP A 1 101 ? 6.019 12.527 -6.101 1.00 93.38 101 ASP A N 1
ATOM 802 C CA . ASP A 1 101 ? 5.522 11.228 -5.625 1.00 93.38 101 ASP A CA 1
ATOM 803 C C . ASP A 1 101 ? 6.111 10.822 -4.265 1.00 93.38 101 ASP A C 1
ATOM 805 O O . ASP A 1 101 ? 5.744 9.792 -3.681 1.00 93.38 101 ASP A O 1
ATOM 809 N N . ARG A 1 102 ? 7.044 11.626 -3.752 1.00 92.81 102 ARG A N 1
ATOM 810 C CA . ARG A 1 102 ? 7.689 11.415 -2.459 1.00 92.81 102 ARG A CA 1
ATOM 811 C C . ARG A 1 102 ? 6.728 11.766 -1.320 1.00 92.81 102 ARG A C 1
ATOM 813 O O . ARG A 1 102 ? 5.837 12.601 -1.500 1.00 92.81 102 ARG A O 1
ATOM 820 N N . PRO A 1 103 ? 6.886 11.141 -0.142 1.00 91.75 103 PRO A N 1
ATOM 821 C CA . PRO A 1 103 ? 6.152 11.564 1.040 1.00 91.75 103 PRO A CA 1
ATOM 822 C C . PRO A 1 103 ? 6.454 13.033 1.363 1.00 91.75 103 PRO A C 1
ATOM 824 O O . PRO A 1 103 ? 7.582 13.491 1.145 1.00 91.75 103 PRO A O 1
ATOM 827 N N . PRO A 1 104 ? 5.461 13.777 1.878 1.00 90.81 104 PRO A N 1
ATOM 828 C CA . PRO A 1 104 ? 5.660 15.165 2.257 1.00 90.81 104 PRO A CA 1
ATOM 829 C C . PRO A 1 104 ? 6.727 15.276 3.349 1.00 90.81 104 PRO A C 1
ATOM 831 O O . PRO A 1 104 ? 6.887 14.398 4.199 1.00 90.81 104 PRO A O 1
ATOM 834 N N . SER A 1 105 ? 7.460 16.383 3.331 1.00 87.06 105 SER A N 1
ATOM 835 C CA . SER A 1 105 ? 8.431 16.727 4.368 1.00 87.06 105 SER A CA 1
ATOM 836 C C . SER A 1 105 ? 8.253 18.189 4.745 1.00 87.06 105 SER A C 1
ATOM 838 O O . SER A 1 105 ? 7.693 18.967 3.979 1.00 87.06 105 SER A O 1
ATOM 840 N N . TRP A 1 106 ? 8.732 18.586 5.921 1.00 80.94 106 TRP A N 1
ATOM 841 C CA . TRP A 1 106 ? 8.529 19.949 6.418 1.00 80.94 106 TRP A CA 1
ATOM 842 C C . TRP A 1 106 ? 9.040 21.043 5.463 1.00 80.94 106 TRP A C 1
ATOM 844 O O . TRP A 1 106 ? 8.482 22.132 5.413 1.00 80.94 106 TRP A O 1
ATOM 854 N N . THR A 1 107 ? 10.093 20.760 4.696 1.00 78.94 107 THR A N 1
ATOM 855 C CA . THR A 1 107 ? 10.756 21.735 3.819 1.00 78.94 107 THR A CA 1
ATOM 856 C C . THR A 1 107 ? 10.429 21.560 2.339 1.00 78.94 107 THR A C 1
ATOM 858 O O . THR A 1 107 ? 11.052 22.235 1.521 1.00 78.94 107 THR A O 1
ATOM 861 N N . SER A 1 108 ? 9.517 20.656 1.958 1.00 59.56 108 SER A N 1
ATOM 862 C CA . SER A 1 108 ? 9.156 20.507 0.544 1.00 59.56 108 SER A CA 1
ATOM 863 C C . SER A 1 108 ? 8.444 21.775 0.067 1.00 59.56 108 SER A C 1
ATOM 865 O O . SER A 1 108 ? 7.288 22.006 0.422 1.00 59.56 108 SER A O 1
ATOM 867 N N . SER A 1 109 ? 9.194 22.592 -0.673 1.00 45.78 109 SER A N 1
ATOM 868 C CA . SER A 1 109 ? 8.764 23.776 -1.423 1.00 45.78 109 SER A CA 1
ATOM 869 C C . SER A 1 109 ? 8.628 23.427 -2.898 1.00 45.78 109 SER A C 1
ATOM 871 O O . SER A 1 109 ? 9.332 22.489 -3.342 1.00 45.78 109 SER A O 1
#

Radius of gyration: 13.76 Å; Cα contacts (8 Å, |Δi|>4): 227; chains: 1; bounding box: 31×41×30 Å

Mean predicted aligned error: 3.32 Å

Sequence (109 aa):
MGAFLFFSVLGLFPVAGQNVYLINPSLVKEISIQHPVTGKRATVRCVNFDPAYREVYIQSARVNGEPWTRSWIGHEFFTEGWTLELTLGREESDWGKAPGDRPPSWTSS

Secondary structure (DSSP, 8-state):
-HHHHHHHHHTEEEPTTSS-EEE---SSSEEEEE-TTT--EEEEEEET--TTS---EEEEEEETTEEE--SEE-THHHHTT-EEEEEEESS--STT-SGGGSPP-TT--

pLDDT: mean 94.77, std 6.64, range [45.78, 98.56]